Protein AF-A0A1F9IUL8-F1 (afdb_monomer_lite)

Foldseek 3Di:
DVLLVVVVVCVVVVHDDDPVSVVVNVVVVVVVVVVVVVVVVVVVVLVVVVVVCVVVVNPPVVRPD

Structure (mmCIF, N/CA/C/O backbone):
data_AF-A0A1F9IUL8-F1
#
_entry.id   AF-A0A1F9IUL8-F1
#
loop_
_atom_site.group_PDB
_atom_site.id
_atom_site.type_symbol
_atom_site.label_atom_id
_atom_site.label_alt_id
_atom_site.label_comp_id
_atom_site.label_asym_id
_atom_site.label_entity_id
_atom_site.label_seq_id
_atom_site.pdbx_PDB_ins_code
_atom_site.Cartn_x
_atom_site.Cartn_y
_atom_site.Cartn_z
_atom_site.occupancy
_atom_site.B_iso_or_equiv
_atom_site.auth_seq_id
_atom_site.auth_comp_id
_atom_site.auth_asym_id
_atom_site.auth_atom_id
_atom_site.pdbx_PDB_model_num
ATOM 1 N N . MET A 1 1 ? -3.453 -9.429 -12.629 1.00 58.69 1 MET A N 1
ATOM 2 C CA . MET A 1 1 ? -2.384 -8.491 -12.186 1.00 58.69 1 MET A CA 1
ATOM 3 C C . MET A 1 1 ? -1.038 -9.095 -12.597 1.00 58.69 1 MET A C 1
ATOM 5 O O . MET A 1 1 ? -0.188 -9.398 -11.771 1.00 58.69 1 MET A O 1
ATOM 9 N N . ASP A 1 2 ? -0.849 -9.333 -13.894 1.00 77.56 2 ASP A N 1
ATOM 10 C CA . ASP A 1 2 ? 0.179 -10.290 -14.339 1.00 77.56 2 ASP A CA 1
ATOM 11 C C . ASP A 1 2 ? 1.442 -9.609 -14.870 1.00 77.56 2 ASP A C 1
ATOM 13 O O . ASP A 1 2 ? 2.518 -10.195 -14.827 1.00 77.56 2 ASP A O 1
ATOM 17 N N . PHE A 1 3 ? 1.350 -8.337 -15.269 1.00 86.31 3 PHE A N 1
ATOM 18 C CA . PHE A 1 3 ? 2.473 -7.578 -15.821 1.00 86.31 3 PHE A CA 1
ATOM 19 C C . PHE A 1 3 ? 3.633 -7.400 -14.830 1.00 86.31 3 PHE A C 1
ATOM 21 O O . PHE A 1 3 ? 4.744 -7.812 -15.137 1.00 86.31 3 PHE A O 1
ATOM 28 N N . VAL A 1 4 ? 3.392 -6.844 -13.633 1.00 85.75 4 VAL A N 1
ATOM 29 C CA . VAL A 1 4 ? 4.450 -6.583 -12.630 1.00 85.75 4 VAL A CA 1
ATOM 30 C C . VAL A 1 4 ? 5.162 -7.880 -12.243 1.00 85.75 4 VAL A C 1
ATOM 32 O O . VAL A 1 4 ? 6.388 -7.940 -12.224 1.00 85.75 4 VAL A O 1
ATOM 35 N N . ARG A 1 5 ? 4.393 -8.951 -12.020 1.00 88.38 5 ARG A N 1
ATOM 36 C CA . ARG A 1 5 ? 4.927 -10.270 -11.668 1.00 88.38 5 ARG A CA 1
ATOM 37 C C . ARG A 1 5 ? 5.796 -10.855 -12.784 1.00 88.38 5 ARG A C 1
ATOM 39 O O . ARG A 1 5 ? 6.899 -11.319 -12.509 1.00 88.38 5 ARG A O 1
ATOM 46 N N . LEU A 1 6 ? 5.316 -10.838 -14.029 1.00 90.38 6 LEU A N 1
ATOM 47 C CA . LEU A 1 6 ? 6.067 -11.345 -15.182 1.00 90.38 6 LEU A CA 1
ATOM 48 C C . LEU A 1 6 ? 7.313 -10.498 -15.464 1.00 90.38 6 LEU A C 1
ATOM 50 O O . LEU A 1 6 ? 8.379 -11.051 -15.734 1.00 90.38 6 LEU A O 1
ATOM 54 N N . PHE A 1 7 ? 7.196 -9.177 -15.333 1.00 91.94 7 PHE A N 1
ATOM 55 C CA . PHE A 1 7 ? 8.305 -8.243 -15.481 1.00 91.94 7 PHE A CA 1
ATOM 56 C C . PHE A 1 7 ? 9.392 -8.502 -14.432 1.00 91.94 7 PHE A C 1
ATOM 58 O O . PHE A 1 7 ? 10.566 -8.605 -14.776 1.00 91.94 7 PHE A O 1
ATOM 65 N N . GLU A 1 8 ? 9.027 -8.686 -13.158 1.00 90.56 8 GLU A N 1
ATOM 66 C CA . GLU A 1 8 ? 9.997 -9.007 -12.108 1.00 90.56 8 GLU A CA 1
ATOM 67 C C . GLU A 1 8 ? 10.696 -10.347 -12.327 1.00 90.56 8 GLU A C 1
ATOM 69 O O . GLU A 1 8 ? 11.908 -10.436 -12.116 1.00 90.56 8 GLU A O 1
ATOM 74 N N . ILE A 1 9 ? 9.953 -11.378 -12.740 1.00 93.81 9 ILE A N 1
ATOM 75 C CA . ILE A 1 9 ? 10.518 -12.697 -13.042 1.00 93.81 9 ILE A CA 1
ATOM 76 C C . ILE A 1 9 ? 11.524 -12.573 -14.188 1.00 93.81 9 ILE A C 1
ATOM 78 O O . ILE A 1 9 ? 12.684 -12.941 -14.015 1.00 93.81 9 ILE A O 1
ATOM 82 N N . GLY A 1 10 ? 11.124 -11.980 -15.317 1.00 91.88 10 GLY A N 1
ATOM 83 C CA . GLY A 1 10 ? 12.022 -11.799 -16.456 1.00 91.88 10 GLY A CA 1
ATOM 84 C C . GLY A 1 10 ? 13.233 -10.929 -16.108 1.00 91.88 10 GLY A C 1
ATOM 85 O O . GLY A 1 10 ? 14.358 -11.280 -16.463 1.00 91.88 10 GLY A O 1
ATOM 86 N N . ARG A 1 11 ? 13.052 -9.858 -15.321 1.00 91.50 11 ARG A N 1
ATOM 87 C CA . ARG A 1 11 ? 14.154 -8.986 -14.876 1.00 91.50 11 ARG A CA 1
ATOM 88 C C . ARG A 1 11 ? 15.175 -9.760 -14.046 1.00 91.50 11 ARG A C 1
ATOM 90 O O . ARG A 1 11 ? 16.374 -9.590 -14.247 1.00 91.50 11 ARG A O 1
ATOM 97 N N . ARG A 1 12 ? 14.718 -10.614 -13.122 1.00 91.56 12 ARG A N 1
ATOM 98 C CA . ARG A 1 12 ? 15.595 -11.470 -12.298 1.00 91.56 12 ARG A CA 1
ATOM 99 C C . ARG A 1 12 ? 16.312 -12.532 -13.133 1.00 91.56 12 ARG A C 1
ATOM 101 O O . ARG A 1 12 ? 17.441 -12.881 -12.813 1.00 91.56 12 ARG A O 1
ATOM 108 N N . SER A 1 13 ? 15.684 -13.001 -14.206 1.00 94.44 13 SER A N 1
ATOM 109 C CA . SER A 1 13 ? 16.266 -13.950 -15.160 1.00 94.44 13 SER A CA 1
ATOM 110 C C . SER A 1 13 ? 17.162 -13.300 -16.228 1.00 94.44 13 SER A C 1
ATOM 112 O O . SER A 1 13 ? 17.633 -14.001 -17.118 1.00 94.44 13 SER A O 1
ATOM 114 N N . GLY A 1 14 ? 17.417 -11.987 -16.157 1.00 91.75 14 GLY A N 1
ATOM 115 C CA . GLY A 1 14 ? 18.304 -11.276 -17.088 1.00 91.75 14 GLY A CA 1
ATOM 116 C C . GLY A 1 14 ? 17.659 -10.884 -18.422 1.00 91.75 14 GLY A C 1
ATOM 117 O O . GLY A 1 14 ? 18.365 -10.543 -19.369 1.00 91.75 14 GLY A O 1
ATOM 118 N N . GLN A 1 15 ? 16.329 -10.924 -18.519 1.00 93.25 15 GLN A N 1
ATOM 119 C CA . GLN A 1 15 ? 15.600 -10.502 -19.711 1.00 93.25 15 GLN A CA 1
ATOM 120 C C . GLN A 1 15 ? 15.735 -8.989 -19.930 1.00 93.25 15 GLN A C 1
ATOM 122 O O . GLN A 1 15 ? 15.581 -8.191 -19.003 1.00 93.25 15 GLN A O 1
ATOM 127 N N . ILE A 1 16 ? 15.994 -8.594 -21.178 1.00 92.12 16 ILE A N 1
ATOM 128 C CA . ILE A 1 16 ? 16.047 -7.189 -21.587 1.00 92.12 16 ILE A CA 1
ATOM 129 C C . ILE A 1 16 ? 14.637 -6.748 -21.975 1.00 92.12 16 ILE A C 1
ATOM 131 O O . ILE A 1 16 ? 14.009 -7.348 -22.848 1.00 92.12 16 ILE A O 1
ATOM 135 N N . PHE A 1 17 ? 14.154 -5.683 -21.339 1.00 92.25 17 PHE A N 1
ATOM 136 C CA . PHE A 1 17 ? 12.843 -5.103 -21.615 1.00 92.25 17 PHE A CA 1
ATOM 137 C C . PHE A 1 17 ? 12.968 -3.825 -22.443 1.00 92.25 17 PHE A C 1
ATOM 139 O O . PHE A 1 17 ? 13.927 -3.064 -22.271 1.00 92.25 17 PHE A O 1
ATOM 146 N N . PRO A 1 18 ? 11.999 -3.541 -23.326 1.00 93.88 18 PRO A N 1
ATOM 147 C CA . PRO A 1 18 ? 11.949 -2.264 -24.015 1.00 93.88 18 PRO A CA 1
ATOM 148 C C . PRO A 1 18 ? 11.704 -1.130 -23.011 1.00 93.88 18 PRO A C 1
ATOM 150 O O . PRO A 1 18 ? 11.002 -1.296 -22.014 1.00 93.88 18 PRO A O 1
ATOM 153 N N . LYS A 1 19 ? 12.224 0.065 -23.321 1.00 93.19 19 LYS A N 1
ATOM 154 C CA . LYS A 1 19 ? 12.126 1.256 -22.456 1.00 93.19 19 LYS A CA 1
ATOM 155 C C . LYS A 1 19 ? 10.693 1.555 -21.992 1.00 93.19 19 LYS A C 1
ATOM 157 O O . LYS A 1 19 ? 10.502 1.966 -20.855 1.00 93.19 19 LYS A O 1
ATOM 162 N N . LYS A 1 20 ? 9.692 1.324 -22.851 1.00 94.12 20 LYS A N 1
ATOM 163 C CA . LYS A 1 20 ? 8.276 1.540 -22.514 1.00 94.12 20 LYS A CA 1
ATOM 164 C C . LYS A 1 20 ? 7.832 0.683 -21.318 1.00 94.12 20 LYS A C 1
ATOM 166 O O . LYS A 1 20 ? 7.167 1.196 -20.432 1.00 94.12 20 LYS A O 1
ATOM 171 N N . ASP A 1 21 ? 8.254 -0.583 -21.270 1.00 91.12 21 ASP A N 1
ATOM 172 C CA . ASP A 1 21 ? 7.815 -1.537 -20.249 1.00 91.12 21 ASP A CA 1
ATOM 173 C C . ASP A 1 21 ? 8.488 -1.224 -18.908 1.00 91.12 21 ASP A C 1
ATOM 175 O O . ASP A 1 21 ? 7.863 -1.356 -17.860 1.00 91.12 21 ASP A O 1
ATOM 179 N N . VAL A 1 22 ? 9.734 -0.734 -18.945 1.00 92.38 22 VAL A N 1
ATOM 180 C CA . VAL A 1 22 ? 10.443 -0.231 -17.758 1.00 92.38 22 VAL A CA 1
ATOM 181 C C . VAL A 1 22 ? 9.705 0.967 -17.156 1.00 92.38 22 VAL A C 1
ATOM 183 O O . VAL A 1 22 ? 9.405 0.953 -15.967 1.00 92.38 22 VAL A O 1
ATOM 186 N N . ILE A 1 23 ? 9.340 1.956 -17.980 1.00 93.75 23 ILE A N 1
ATOM 187 C CA . ILE A 1 23 ? 8.597 3.144 -17.528 1.00 93.75 23 ILE A CA 1
ATOM 188 C C . ILE A 1 23 ? 7.239 2.741 -16.938 1.00 93.75 23 ILE A C 1
ATOM 190 O O . ILE A 1 23 ? 6.848 3.225 -15.877 1.00 93.75 23 ILE A O 1
ATOM 194 N N . THR A 1 24 ? 6.518 1.828 -17.596 1.00 92.44 24 THR A N 1
ATOM 195 C CA . THR A 1 24 ? 5.241 1.320 -17.078 1.00 92.44 24 THR A CA 1
ATOM 196 C C . THR A 1 24 ? 5.423 0.621 -15.729 1.00 92.44 24 THR A C 1
ATOM 198 O O . THR A 1 24 ? 4.666 0.891 -14.798 1.00 92.44 24 THR A O 1
ATOM 201 N N . TYR A 1 25 ? 6.444 -0.224 -15.582 1.00 92.25 25 TYR A N 1
ATOM 202 C CA . TYR A 1 25 ? 6.751 -0.879 -14.311 1.00 92.25 25 TYR A CA 1
ATOM 203 C C . TYR A 1 25 ? 7.071 0.126 -13.193 1.00 92.25 25 TYR A C 1
ATOM 205 O O . TYR A 1 25 ? 6.535 -0.003 -12.092 1.00 92.25 25 TYR A O 1
ATOM 213 N N . GLU A 1 26 ? 7.893 1.139 -13.471 1.00 91.31 26 GLU A N 1
ATOM 214 C CA . GLU A 1 26 ? 8.226 2.193 -12.504 1.00 91.31 26 GLU A CA 1
ATOM 215 C C . GLU A 1 26 ? 6.979 2.965 -12.064 1.00 91.31 26 GLU A C 1
ATOM 217 O O . GLU A 1 26 ? 6.744 3.096 -10.864 1.00 91.31 26 GLU A O 1
ATOM 222 N N . SER A 1 27 ? 6.113 3.351 -13.008 1.00 92.94 27 SER A N 1
ATOM 223 C CA . SER A 1 27 ? 4.857 4.041 -12.685 1.00 92.94 27 SER A CA 1
ATOM 224 C C . SER A 1 27 ? 3.930 3.209 -11.793 1.00 92.94 27 SER A C 1
ATOM 226 O O . SER A 1 27 ? 3.332 3.731 -10.853 1.00 92.94 27 SER A O 1
ATOM 228 N N . TYR A 1 28 ? 3.839 1.895 -12.030 1.00 91.00 28 TYR A N 1
ATOM 229 C CA . TYR A 1 28 ? 3.045 1.012 -11.178 1.00 91.00 28 TYR A CA 1
ATOM 230 C C . TYR A 1 28 ? 3.657 0.845 -9.798 1.00 91.00 28 TYR A C 1
ATOM 232 O O . TYR A 1 28 ? 2.923 0.799 -8.816 1.00 91.00 28 TYR A O 1
ATOM 240 N N . LYS A 1 29 ? 4.984 0.780 -9.703 1.00 88.38 29 LYS A N 1
ATOM 241 C CA . LYS A 1 29 ? 5.668 0.695 -8.415 1.00 88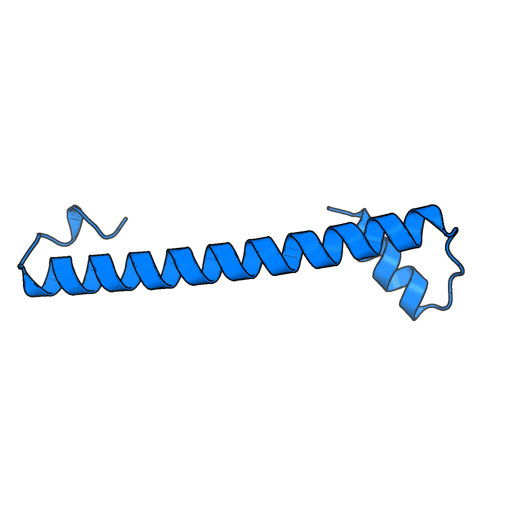.38 29 LYS A CA 1
ATOM 242 C C . LYS A 1 29 ? 5.421 1.946 -7.566 1.00 88.38 29 LYS A C 1
ATOM 244 O O . LYS A 1 29 ? 5.149 1.818 -6.376 1.00 88.38 29 LYS A O 1
ATOM 249 N N . GLU A 1 30 ? 5.493 3.130 -8.170 1.00 90.25 30 GLU A N 1
ATOM 250 C CA . GLU A 1 30 ? 5.203 4.397 -7.489 1.00 90.25 30 GLU A CA 1
ATOM 251 C C . GLU A 1 30 ? 3.739 4.486 -7.049 1.00 90.25 30 GLU A C 1
ATOM 253 O O . GLU A 1 30 ? 3.469 4.809 -5.892 1.00 90.25 30 GLU A O 1
ATOM 258 N N . ALA A 1 31 ? 2.801 4.129 -7.933 1.00 89.19 31 ALA A N 1
ATOM 259 C CA . ALA A 1 31 ? 1.378 4.111 -7.609 1.00 89.19 31 ALA A CA 1
ATOM 260 C C . ALA A 1 31 ? 1.065 3.132 -6.467 1.00 89.19 31 ALA A C 1
ATOM 262 O O . ALA A 1 31 ? 0.394 3.494 -5.510 1.00 89.19 31 ALA A O 1
ATOM 263 N N . ILE A 1 32 ? 1.604 1.908 -6.504 1.00 89.25 32 ILE A N 1
ATOM 264 C CA . ILE A 1 32 ? 1.396 0.925 -5.429 1.00 89.25 32 ILE A CA 1
ATOM 265 C C . ILE A 1 32 ? 1.906 1.466 -4.089 1.00 89.25 32 ILE A C 1
ATOM 267 O O . ILE A 1 32 ? 1.192 1.374 -3.095 1.00 89.25 32 ILE A O 1
ATOM 271 N N . ALA A 1 33 ? 3.095 2.073 -4.058 1.00 87.00 33 ALA A N 1
ATOM 272 C CA . ALA A 1 33 ? 3.646 2.633 -2.826 1.00 87.00 33 ALA A CA 1
ATOM 273 C C . ALA A 1 33 ? 2.780 3.778 -2.260 1.00 87.00 33 ALA A C 1
ATOM 275 O O . ALA A 1 33 ? 2.577 3.864 -1.046 1.00 87.00 33 ALA A O 1
ATOM 276 N N . ALA A 1 34 ? 2.243 4.643 -3.126 1.00 88.94 34 ALA A N 1
ATOM 277 C CA . ALA A 1 34 ? 1.336 5.716 -2.722 1.00 88.94 34 ALA A CA 1
ATOM 278 C C . ALA A 1 34 ? 0.015 5.166 -2.154 1.00 88.94 34 ALA A C 1
ATOM 280 O O . ALA A 1 34 ? -0.442 5.596 -1.089 1.00 88.94 34 ALA A O 1
ATOM 281 N N . GLU A 1 35 ? -0.569 4.171 -2.816 1.00 92.31 35 GLU A N 1
ATOM 282 C CA . GLU A 1 35 ? -1.792 3.503 -2.378 1.00 92.31 35 GLU A CA 1
ATOM 283 C C . GLU A 1 35 ? -1.590 2.741 -1.059 1.00 92.31 35 GLU A C 1
ATOM 285 O O . GLU A 1 35 ? -2.446 2.812 -0.176 1.00 92.31 35 GLU A O 1
ATOM 290 N N . GLU A 1 36 ? -0.453 2.070 -0.867 1.00 92.12 36 GLU A N 1
ATOM 291 C CA . GLU A 1 36 ? -0.096 1.413 0.398 1.00 92.12 36 GLU A CA 1
ATOM 292 C C . GLU A 1 36 ? 0.037 2.420 1.548 1.00 92.12 36 GLU A C 1
ATOM 294 O O . GLU A 1 36 ? -0.472 2.179 2.651 1.00 92.12 36 GLU A O 1
ATOM 299 N N . ALA A 1 37 ? 0.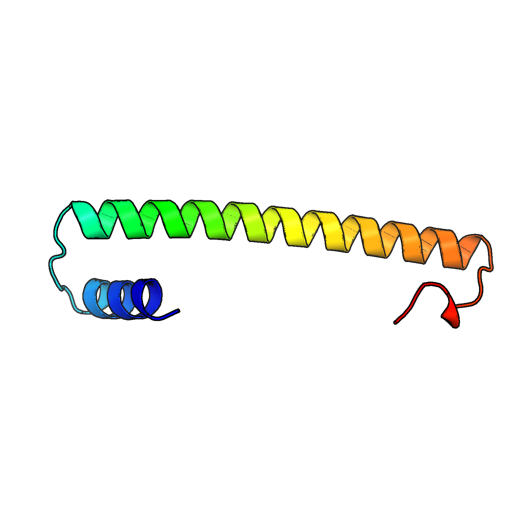660 3.576 1.297 1.00 91.94 37 ALA A N 1
ATOM 300 C CA . ALA A 1 37 ? 0.744 4.658 2.275 1.00 91.94 37 ALA A CA 1
ATOM 301 C C . ALA A 1 37 ? -0.653 5.189 2.639 1.00 91.94 37 ALA A C 1
ATOM 303 O O . ALA A 1 37 ? -0.968 5.367 3.820 1.00 91.94 37 ALA A O 1
ATOM 304 N N . LYS A 1 38 ? -1.528 5.361 1.642 1.00 93.75 38 LYS A N 1
ATOM 305 C CA . LYS A 1 38 ? -2.917 5.787 1.847 1.00 93.75 38 LYS A CA 1
ATOM 306 C C . LYS A 1 38 ? -3.715 4.771 2.662 1.00 93.75 38 LYS A C 1
ATOM 308 O O . LYS A 1 38 ? -4.385 5.153 3.618 1.00 93.75 38 LYS A O 1
ATOM 313 N N . VAL A 1 39 ? -3.620 3.481 2.335 1.00 94.50 39 VAL A N 1
ATOM 314 C CA . VAL A 1 39 ? -4.264 2.403 3.106 1.00 94.50 39 VAL A CA 1
ATOM 315 C C . VAL A 1 39 ? -3.755 2.393 4.546 1.00 94.50 39 VAL A C 1
ATOM 317 O O . VAL A 1 39 ? -4.543 2.215 5.473 1.00 94.50 39 VAL A O 1
ATOM 320 N N . THR A 1 40 ? -2.458 2.615 4.748 1.00 95.38 40 THR A N 1
ATOM 321 C CA . THR A 1 40 ? -1.860 2.689 6.086 1.00 95.38 40 THR A CA 1
ATOM 322 C C . THR A 1 40 ? -2.418 3.869 6.886 1.00 95.38 40 THR A C 1
ATOM 324 O O . THR A 1 40 ? -2.814 3.677 8.035 1.00 95.38 40 THR A O 1
ATOM 327 N N . SER A 1 41 ? -2.535 5.054 6.274 1.00 95.31 41 SER A N 1
ATOM 328 C CA . SER A 1 41 ? -3.167 6.229 6.900 1.00 95.31 41 SER A CA 1
ATOM 329 C C . SER A 1 41 ? -4.616 5.948 7.289 1.00 95.31 41 SER A C 1
ATOM 331 O O . SER A 1 41 ? -4.999 6.144 8.438 1.00 95.31 41 SER A O 1
ATOM 333 N N . LEU A 1 42 ? -5.405 5.401 6.361 1.00 95.50 42 LEU A N 1
ATOM 334 C CA . LEU A 1 42 ? -6.816 5.094 6.600 1.00 95.50 42 LEU A CA 1
ATOM 335 C C . LEU A 1 42 ? -7.002 4.065 7.720 1.00 95.50 42 LEU A C 1
ATOM 337 O O . LEU A 1 42 ? -7.915 4.199 8.529 1.00 95.50 42 LEU A O 1
ATOM 341 N N . LYS A 1 43 ? -6.124 3.059 7.811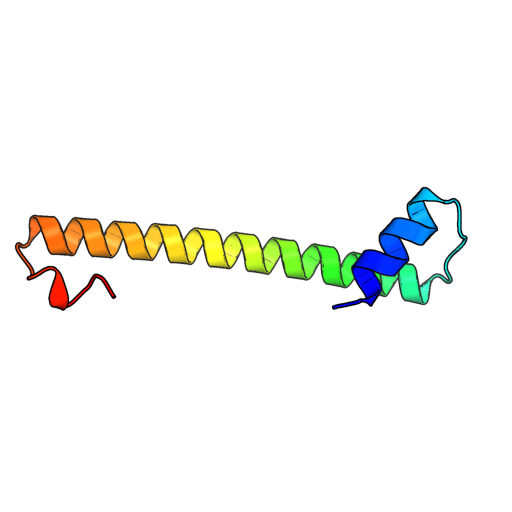 1.00 95.50 43 LYS A N 1
ATOM 342 C CA . LYS A 1 43 ? -6.131 2.100 8.925 1.00 95.50 43 LYS A CA 1
ATOM 343 C C . LYS A 1 43 ? -5.812 2.770 10.260 1.00 95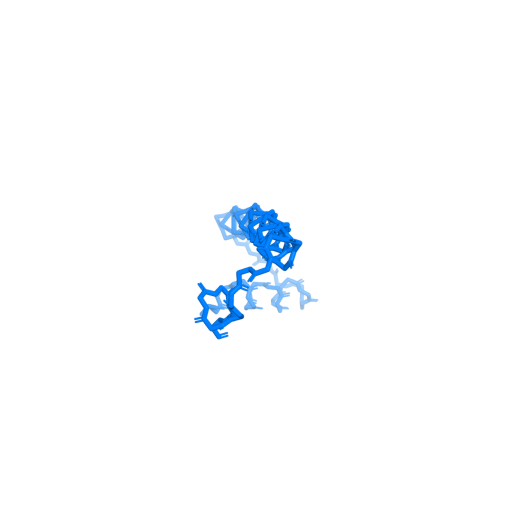.50 43 LYS A C 1
ATOM 345 O O . LYS A 1 43 ? -6.469 2.466 11.251 1.00 95.50 43 LYS A O 1
ATOM 350 N N . ALA A 1 44 ? -4.834 3.674 10.293 1.00 95.62 44 ALA A N 1
ATOM 351 C CA . ALA A 1 44 ? -4.495 4.415 11.505 1.00 95.62 44 ALA A CA 1
ATOM 352 C C . ALA A 1 44 ? -5.651 5.327 11.953 1.00 95.62 44 ALA A C 1
ATOM 354 O O . ALA A 1 44 ? -5.993 5.359 13.134 1.00 95.62 44 ALA A O 1
ATOM 355 N N . GLU A 1 45 ? -6.293 6.015 11.007 1.00 94.94 45 GLU A N 1
ATOM 356 C CA . GLU A 1 45 ? -7.482 6.827 11.268 1.00 94.94 45 GLU A CA 1
ATOM 357 C C . GLU A 1 45 ? -8.643 5.975 11.786 1.00 94.94 45 GLU A C 1
ATOM 359 O O . GLU A 1 45 ? -9.264 6.332 12.787 1.00 94.94 45 GLU A O 1
ATOM 364 N N . LEU A 1 46 ? -8.910 4.827 11.155 1.00 93.88 46 LEU A N 1
ATOM 365 C CA . LEU A 1 46 ? -9.940 3.887 11.594 1.00 93.88 46 LEU A CA 1
ATOM 366 C C . LEU A 1 46 ? -9.698 3.439 13.041 1.00 93.88 46 LEU A C 1
ATOM 368 O O . LEU A 1 46 ? -10.609 3.509 13.863 1.00 93.88 46 LEU A O 1
ATOM 372 N N . GLU A 1 47 ? -8.478 3.023 13.380 1.00 94.00 47 GLU A N 1
ATOM 373 C CA . GLU A 1 47 ? -8.133 2.608 14.744 1.00 94.00 47 GLU A CA 1
ATOM 374 C C . GLU A 1 47 ? -8.297 3.744 15.760 1.00 94.00 47 GLU A C 1
ATOM 376 O O . GLU A 1 47 ? -8.798 3.526 16.867 1.00 94.00 47 GLU A O 1
ATOM 381 N N . GLU A 1 48 ? -7.964 4.977 15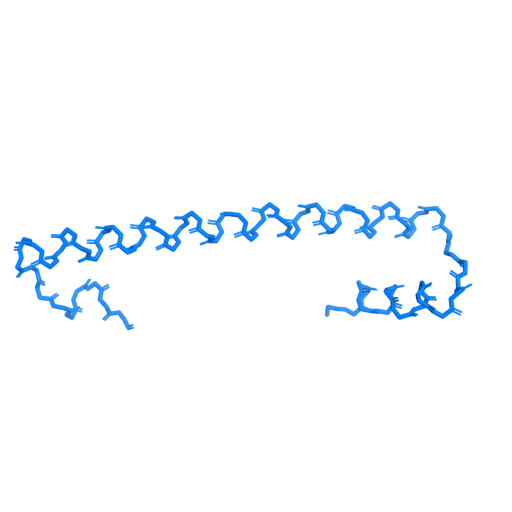.382 1.00 94.75 48 GLU A N 1
ATOM 382 C CA . GLU A 1 48 ? -8.187 6.143 16.232 1.00 94.75 48 GLU A CA 1
ATOM 383 C C . GLU A 1 48 ? -9.685 6.407 16.468 1.00 94.75 48 GLU A C 1
ATOM 385 O O . GLU A 1 48 ? -10.100 6.694 17.598 1.00 94.75 48 GLU A O 1
ATOM 390 N N . TRP A 1 49 ? -10.524 6.254 15.441 1.00 93.38 49 TRP A N 1
ATOM 391 C CA . TRP A 1 49 ? -11.979 6.343 15.584 1.00 93.38 49 TRP A CA 1
ATOM 392 C C . TRP A 1 49 ? -12.540 5.237 16.475 1.00 93.38 49 TRP A C 1
ATOM 394 O O . TRP A 1 49 ? -13.331 5.523 17.377 1.00 93.38 49 TRP A O 1
ATOM 404 N N . ARG A 1 50 ? -12.077 3.997 16.301 1.00 92.12 50 ARG A N 1
ATOM 405 C CA . ARG A 1 50 ? -12.440 2.857 17.157 1.00 92.12 50 ARG A CA 1
ATOM 406 C C . ARG A 1 50 ? -12.040 3.092 18.613 1.00 92.12 50 ARG A C 1
ATOM 408 O O . ARG A 1 50 ? -12.821 2.826 19.531 1.00 92.12 50 ARG A O 1
ATOM 415 N N . ARG A 1 51 ? -10.849 3.650 18.848 1.00 93.06 51 ARG A N 1
ATOM 416 C CA . ARG A 1 51 ? -10.368 4.028 20.185 1.00 93.06 51 ARG A CA 1
ATOM 417 C C . ARG A 1 51 ? -11.271 5.082 20.825 1.00 93.06 51 ARG A C 1
ATOM 419 O O . ARG A 1 51 ? -11.681 4.906 21.972 1.00 93.06 51 ARG A O 1
ATOM 426 N N . LYS A 1 52 ? -11.619 6.143 20.091 1.00 94.00 52 LYS A N 1
ATOM 427 C CA . LYS A 1 52 ? -12.550 7.187 20.557 1.00 94.00 52 LYS A CA 1
ATOM 428 C C . LYS A 1 52 ? -13.935 6.621 20.864 1.00 94.00 52 LYS A C 1
ATOM 430 O O . LYS A 1 52 ? -14.471 6.900 21.932 1.00 94.00 52 LYS A O 1
ATOM 435 N N . ALA A 1 53 ? -14.481 5.792 19.977 1.00 91.38 53 ALA A N 1
ATOM 436 C CA . ALA A 1 53 ? -15.775 5.143 20.164 1.00 91.38 53 ALA A CA 1
ATOM 437 C C . ALA A 1 53 ? -15.799 4.291 21.444 1.00 91.38 53 ALA A C 1
ATOM 439 O O . ALA A 1 53 ? -16.737 4.392 22.235 1.00 91.38 53 ALA A O 1
ATOM 440 N N . ARG A 1 54 ? -14.724 3.535 21.710 1.00 90.69 54 ARG A N 1
ATOM 441 C CA . ARG A 1 54 ? -14.558 2.765 22.952 1.00 90.69 54 ARG A CA 1
ATOM 442 C C . ARG A 1 54 ? -14.526 3.655 24.197 1.00 90.69 54 ARG A C 1
ATOM 444 O O . ARG A 1 54 ? -15.191 3.332 25.174 1.00 90.69 54 ARG A O 1
ATOM 451 N N . ILE A 1 55 ? -13.778 4.762 24.166 1.00 93.44 55 ILE A N 1
ATOM 452 C CA . ILE A 1 55 ? -13.692 5.720 25.287 1.00 93.44 55 ILE A CA 1
ATOM 453 C C . ILE A 1 55 ? -15.058 6.348 25.580 1.00 93.44 55 ILE A C 1
ATOM 455 O O . ILE A 1 55 ? -15.432 6.502 26.738 1.00 93.44 55 ILE A O 1
ATOM 459 N N . LEU A 1 56 ? -15.810 6.680 24.531 1.00 94.06 56 LEU A N 1
ATOM 460 C CA . LEU A 1 56 ? -17.143 7.272 24.633 1.00 94.06 56 LEU A CA 1
ATOM 461 C C . LEU A 1 56 ? -18.244 6.241 24.940 1.00 94.06 56 LEU A C 1
ATOM 463 O O . LEU A 1 56 ? -19.412 6.611 25.021 1.00 94.06 56 LEU A O 1
ATOM 467 N N . GLY A 1 57 ? -17.897 4.959 25.104 1.00 90.25 57 GLY A N 1
ATOM 468 C CA . GLY A 1 57 ? -18.854 3.899 25.423 1.00 90.25 57 GLY A CA 1
ATOM 469 C C . GLY A 1 57 ? -19.812 3.550 24.280 1.00 90.25 57 GLY A C 1
ATOM 470 O O . GLY A 1 57 ? -20.871 2.977 24.528 1.00 90.25 57 GLY A O 1
ATOM 471 N N . VAL A 1 58 ? -19.466 3.883 23.032 1.00 90.06 58 VAL A N 1
ATOM 472 C CA . VAL A 1 58 ? -20.292 3.560 21.863 1.00 90.06 58 VAL A CA 1
ATOM 473 C C . VAL A 1 58 ? -20.343 2.035 21.690 1.00 90.06 58 VAL A C 1
ATOM 475 O O . VAL A 1 58 ? -19.281 1.400 21.636 1.00 90.06 58 VAL A O 1
ATOM 478 N N . PRO A 1 59 ? -21.541 1.430 21.562 1.00 88.62 59 PRO A N 1
ATOM 479 C CA . PRO A 1 59 ? -21.690 -0.002 21.334 1.00 88.62 59 PRO A CA 1
ATOM 480 C C . PRO A 1 59 ? -20.841 -0.492 20.162 1.00 88.62 59 PRO A C 1
ATOM 482 O O . PRO A 1 59 ? -20.870 0.077 19.072 1.00 88.62 59 PRO A O 1
ATOM 485 N N . LYS A 1 60 ? -20.100 -1.578 20.394 1.00 84.88 60 LYS A N 1
ATOM 486 C CA . LYS A 1 60 ? -19.147 -2.153 19.437 1.00 84.88 60 LYS A CA 1
ATOM 487 C C . LYS A 1 60 ? -19.778 -2.495 18.078 1.00 84.88 60 LYS A C 1
ATOM 489 O O . LYS A 1 60 ? -19.133 -2.338 17.051 1.00 84.88 60 LYS A O 1
ATOM 494 N N . THR A 1 61 ? -21.057 -2.870 18.076 1.00 88.25 61 THR A N 1
ATOM 495 C CA . THR A 1 61 ? -21.853 -3.193 16.879 1.00 88.25 61 THR A CA 1
ATOM 496 C C . THR A 1 61 ? -22.019 -2.034 15.894 1.00 88.25 61 THR A C 1
ATOM 498 O O . THR A 1 61 ? -22.508 -2.257 14.795 1.00 88.25 61 THR A O 1
ATOM 501 N N . LEU A 1 62 ? -21.677 -0.800 16.282 1.00 81.12 62 LEU A N 1
ATOM 502 C CA . LEU A 1 62 ? -21.794 0.382 15.423 1.00 81.12 62 LEU A CA 1
ATOM 503 C C . LEU A 1 62 ? -20.486 0.757 14.710 1.00 81.12 62 LEU A C 1
ATOM 505 O O . LEU A 1 62 ? -20.512 1.631 13.849 1.00 81.12 62 LEU A O 1
ATOM 509 N N . TRP A 1 63 ? -19.345 0.168 15.087 1.00 77.75 63 TRP A N 1
ATOM 510 C CA . TRP A 1 63 ? -18.023 0.590 14.590 1.00 77.75 63 TRP A CA 1
ATOM 511 C C . TRP A 1 63 ? -17.022 -0.549 14.341 1.00 77.75 63 TRP A C 1
ATOM 513 O O . TRP A 1 63 ? -15.916 -0.295 13.853 1.00 77.75 63 TRP A O 1
ATOM 523 N N . ASP A 1 64 ? -17.377 -1.790 14.673 1.00 76.19 64 ASP A N 1
ATOM 524 C CA . ASP A 1 64 ? -16.619 -2.992 14.326 1.00 76.19 64 ASP A CA 1
ATOM 525 C C . ASP A 1 64 ? -17.519 -3.875 13.445 1.00 76.19 64 ASP A C 1
ATOM 527 O O . ASP A 1 64 ? -18.484 -4.451 13.951 1.00 76.19 64 ASP A O 1
ATOM 531 N N . GL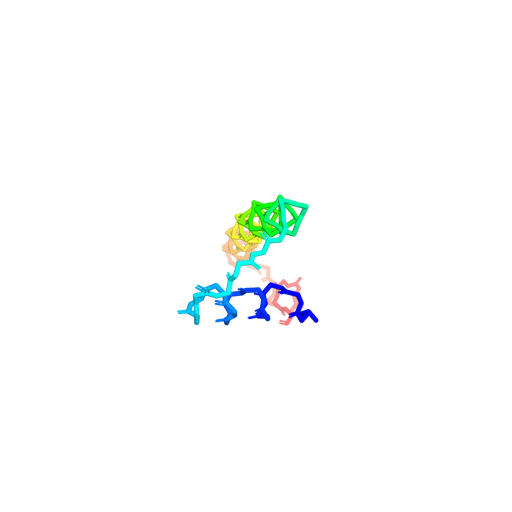U A 1 65 ? -17.248 -3.882 12.132 1.00 62.56 65 GLU A N 1
ATOM 532 C CA . GLU A 1 65 ? -17.847 -4.797 11.138 1.00 62.56 65 GLU A CA 1
ATOM 533 C C . GLU A 1 65 ? -17.149 -6.162 11.146 1.00 62.56 65 GLU A C 1
ATOM 535 O O . GLU A 1 65 ? -15.894 -6.186 11.189 1.00 62.56 65 GLU A O 1
#

pLDDT: mean 90.07, std 6.67, range [58.69, 95.62]

Sequence (65 aa):
MDFVRLFEIGRRSGQIFPKKDVITYESYKEAIAAEEAKVTSLKAELEEWRRKARILGVPKTLWDE

Secondary structure (DSSP, 8-state):
-HHHHHHHHHHHTTPPPPHHHHHHHHHHHHHHHHHHHHHHHHHHHHHHHHHHHHHTT--GGGT--

Radius of gyration: 20.14 Å; chains: 1; bounding box: 40×21×49 Å

=== Feature glossary ===
Key to the feature types in this record:

Secondary structure (8-state, DSSP). Secondary structure is the local, repeating backbone conformation. DSSP classifies it into eight states by reading the hydrogen-bond network: three helix types (H, G, I), two β types (E, B), two non-regular types (T, S), and unstructured coil (-).

Backbone torsions (φ/ψ). Backbone dihedral angles. Every residue except chain termini has a φ (preceding-C → N → Cα → C) and a ψ (N → Cα → C → next-N). They are reported in degrees following the IUPAC sign convention. Secondary structure is essentially a statement about which (φ, ψ) basin each residue occupies.

Predicted aligned error. Predicted Aligned Error (PAE) is an AlphaFold confidence matrix: entry (i, j) is the expected error in the position of residue j, in ångströms, when the prediction is superimposed on the true structure at residue i. Low PAE within a block of residues means that block is internally rigid and well-predicted; high PAE between two blocks means their relative placement is uncertain even if each block individually is confident.

B-factor. B-factor (Debye–Waller factor) reflects atomic displacement in the crystal lattice. It is an experimental observable (units Å²), not a prediction; low values mean the atom is pinned down, high values mean it moves or is heterogeneous across the crystal.

Secondary structure (3-state, P-SEA). Three-state secondary structure (P-SEA) collapses the eight DSSP classes into helix (a), strand (b), and coil (c). P-SEA assigns these from Cα geometry alone — distances and angles — without requiring backbone oxygens, so it works on any Cα trace.

Sequence. Primary structure: the covalent order of the twenty standard amino acids along the backbone. Two proteins with the same sequence will (almost always) fold to the same structure; two with 30% identity often share a fold but not the details.

pLDDT. pLDDT is the predicted lDDT-Cα score: AlphaFold's confidence that the local environment of each residue (all inter-atomic distances within 15 Å) is correctly placed. It is a per-residue number between 0 and 100, with higher meaning more reliable.

InterPro / GO / CATH / organism. Functional annotations link the protein to curated databases. InterPro entries identify conserved domains and families by matching the sequence against member-database signatures (Pfam, PROSITE, CDD, …). Gene Ontology (GO) terms describe molecular function, biological process, and cellular component in a controlled vocabulary. CATH places the structure in a hierarchical fold classification (Class/Architecture/Topology/Homologous-superfamily). The organism is the source species.

Contact-map, Ramachandran, and PAE plots. Three diagnostic plots accompany the record. The Cα contact map visualizes the tertiary structure as a 2D adjacency matrix (8 Å cutoff, sequence-local contacts suppressed). The Ramachandran plot shows the distribution of backbone (φ, ψ) torsions, with points in the α and β basins reflecting secondary structure content. The PAE plot shows AlphaFold's inter-residue confidence as a color matrix.

mmCIF coordinates. The mmCIF table is the protein's shape written out atom by atom. For each backbone N, Cα, C, and carbonyl O, it records an (x, y, z) coordinate triple in Å plus the residue type, chain letter, and residue number.

Radius of gyration, Cα contacts, bounding box. Three whole-structure scalars: the radius of gyration (RMS distance of Cα from centroid, in Å), the count of Cα–Cα contacts (pairs closer than 8 Å and separated by more than four residues in sequence — i.e. tertiary, not local, contacts), and the bounding-box dimensions. Together they distinguish compact globular folds from extended fibres or disordered chains.

Foldseek 3Di. The Foldseek 3Di string encodes local tertiary geometry as a 20-letter alphabet — one character per residue — derived from the relative positions of nearby Cα atoms. Unlike the amino-acid sequence, 3Di is a direct function of the 3D structure, so two proteins with the same fold have similar 3Di strings even at low sequence identity.

Rendered structure images. Six rendered views show the 3D structure from the faces of a cube — i.e. along ±x, ±y, ±z. Rendering representation is drawn randomly per protein from cartoon (secondary-structure ribbons), sticks (backbone bonds), or molecular surface; coloring is either N→C rainbow (blue at the N-terminus through red at the C-terminus) or one color per chain.

Nearest PDB structures. The Foldseek neighbor list gives the closest experimentally determined structures in the PDB, ranked by structural alignment. TM-score near 1 means near-identical fold; near 0.3 means only rough topology match. This is how one finds what a novel AlphaFold prediction most resembles in the solved-structure universe.

Solvent-accessible surface area. SASA measures how much of the protein is reachable by solvent. It is computed by rolling a water-sized probe over the atomic surface and summing the exposed area (Å²). Per-residue SASA distinguishes core (buried, low SASA) from surface (exposed, high SASA) residues; total SASA is a whole-molecule size measure.